Protein AF-A0A1B6LR89-F1 (afdb_monomer_lite)

Organism: NCBI:txid36148

Radius of gyration: 59.41 Å; chains: 1; bounding box: 122×36×169 Å

Foldseek 3Di:
DVVVVVVVVVVVVVVVVVVVVVCVCPDCVNVLDLCQQADPVDRPHGDPVSDPDDDPVVVVVVVVVVVVVVVVVVVVVVVVVVVVVVVVVVVVVVVVVVVVVVVVVVVVVVVVVVVVVVVVVVVVVVVVVVVVCCVPPVVDDDDDPVNVVVPPPDDD

Sequence (156 aa):
EQETSKRMQEMRDMEDQQAEIYNAITSDFLTENPNLRASNLGPNRINGAFYKGMTDAEREEIRQYNLTKIEENKIRQQEEAKREADWLSLSSEIARSISLKDREIMKKQKEMEREVREQNRILDCERKRQQEYLDKVVYTNTPTAAYFQQFNTTTR

InterPro domains:
  IPR008805 RIB43A [PF05914] (1-156)
  IPR008805 RIB43A [PTHR14517] (1-156)

Structure (mmCIF, N/CA/C/O backbone):
data_AF-A0A1B6LR89-F1
#
_entry.id   AF-A0A1B6LR89-F1
#
loop_
_atom_site.group_PDB
_atom_site.id
_atom_site.type_symbol
_atom_site.label_atom_id
_atom_site.label_alt_id
_atom_site.label_comp_id
_atom_site.label_asym_id
_atom_site.label_entity_id
_atom_site.label_seq_id
_atom_site.pdbx_PDB_ins_code
_atom_site.Cartn_x
_atom_site.Cartn_y
_atom_site.Cartn_z
_atom_site.occupancy
_atom_site.B_iso_or_equiv
_atom_site.auth_seq_id
_atom_site.auth_comp_id
_atom_site.auth_asym_id
_atom_site.auth_atom_id
_atom_site.pdbx_PDB_model_num
ATOM 1 N N . GLU A 1 1 ? 47.673 9.294 -81.541 1.00 63.28 1 GLU A N 1
ATOM 2 C CA . GLU A 1 1 ? 47.604 10.392 -80.548 1.00 63.28 1 GLU A CA 1
ATOM 3 C C . GLU A 1 1 ? 46.202 10.579 -79.964 1.00 63.28 1 GLU A C 1
ATOM 5 O O . GLU A 1 1 ? 46.057 10.510 -78.750 1.00 63.28 1 GLU A O 1
ATOM 10 N N . GLN A 1 2 ? 45.153 10.732 -80.784 1.00 71.69 2 GLN A N 1
ATOM 11 C CA . GLN A 1 2 ? 43.780 10.909 -80.274 1.00 71.69 2 GLN A CA 1
ATOM 12 C C . GLN A 1 2 ? 43.198 9.654 -79.587 1.00 71.69 2 GLN A C 1
ATOM 14 O O . GLN A 1 2 ? 42.590 9.768 -78.529 1.00 71.69 2 GLN A O 1
ATOM 19 N N . GLU A 1 3 ? 43.408 8.449 -80.128 1.00 77.38 3 GLU A N 1
ATOM 20 C CA . GLU A 1 3 ? 42.887 7.201 -79.529 1.00 77.38 3 GLU A CA 1
ATOM 21 C C . GLU A 1 3 ? 43.565 6.828 -78.204 1.00 77.38 3 GLU A C 1
ATOM 23 O O . GLU A 1 3 ? 42.912 6.383 -77.264 1.00 77.38 3 GLU A O 1
ATOM 28 N N . THR A 1 4 ? 44.876 7.051 -78.101 1.00 80.62 4 THR A N 1
ATOM 29 C CA . THR A 1 4 ? 45.641 6.855 -76.862 1.00 80.62 4 THR A CA 1
ATOM 30 C C . THR A 1 4 ? 45.194 7.832 -75.779 1.00 80.62 4 THR A C 1
ATOM 32 O O . THR A 1 4 ? 45.078 7.445 -74.622 1.00 80.62 4 THR A O 1
ATOM 35 N N . SER A 1 5 ? 44.872 9.073 -76.159 1.00 81.81 5 SER A N 1
ATOM 36 C CA . SER A 1 5 ? 44.292 10.060 -75.246 1.00 81.81 5 SER A CA 1
ATOM 37 C C . SER A 1 5 ? 42.912 9.635 -74.737 1.00 81.81 5 SER A C 1
ATOM 39 O O . SER A 1 5 ? 42.649 9.778 -73.548 1.00 81.81 5 SER A O 1
ATOM 41 N N . LYS A 1 6 ? 42.050 9.083 -75.606 1.00 85.88 6 LYS A N 1
ATOM 42 C CA . LYS A 1 6 ? 40.718 8.583 -75.219 1.00 85.88 6 LYS A CA 1
ATOM 43 C C . LYS A 1 6 ? 40.795 7.414 -74.236 1.00 85.88 6 LYS A C 1
ATOM 45 O O . LYS A 1 6 ? 40.144 7.464 -73.205 1.00 85.88 6 LYS A O 1
ATOM 50 N N . ARG A 1 7 ? 41.655 6.419 -74.490 1.00 87.31 7 ARG A N 1
ATOM 51 C CA . ARG A 1 7 ? 41.853 5.288 -73.560 1.00 87.31 7 ARG A CA 1
ATOM 52 C C . ARG A 1 7 ? 42.377 5.731 -72.194 1.00 87.31 7 ARG A C 1
ATOM 54 O O . ARG A 1 7 ? 41.946 5.212 -71.174 1.00 87.31 7 ARG A O 1
ATOM 61 N N . MET A 1 8 ? 43.299 6.696 -72.165 1.00 86.81 8 MET A N 1
ATOM 62 C CA . MET A 1 8 ? 43.792 7.261 -70.903 1.00 86.81 8 MET A CA 1
ATOM 63 C C . MET A 1 8 ? 42.703 8.023 -70.143 1.00 86.81 8 MET A C 1
ATOM 65 O O . MET A 1 8 ? 42.719 8.029 -68.917 1.00 86.81 8 MET A O 1
ATOM 69 N N . GLN A 1 9 ? 41.775 8.663 -70.854 1.00 89.06 9 GLN A N 1
ATOM 70 C CA . GLN A 1 9 ? 40.637 9.345 -70.250 1.00 89.06 9 GLN A CA 1
ATOM 71 C C . GLN A 1 9 ? 39.617 8.347 -69.689 1.00 89.06 9 GLN A C 1
ATOM 73 O O . GLN A 1 9 ? 39.249 8.473 -68.534 1.00 89.06 9 GLN A O 1
ATOM 78 N N . GLU A 1 10 ? 39.273 7.296 -70.437 1.00 90.69 10 GLU A N 1
ATOM 79 C CA . GLU A 1 10 ? 38.393 6.218 -69.960 1.00 90.69 10 GLU A CA 1
ATOM 80 C C . GLU A 1 10 ? 38.950 5.534 -68.702 1.00 90.69 10 GLU A C 1
ATOM 82 O O . GLU A 1 10 ? 38.209 5.283 -67.759 1.00 90.69 10 GLU A O 1
ATOM 87 N N . MET A 1 11 ? 40.261 5.272 -68.647 1.00 89.94 11 MET A N 1
ATOM 88 C CA . MET A 1 11 ? 40.890 4.706 -67.447 1.00 89.94 11 MET A CA 1
ATOM 89 C C . MET A 1 11 ? 40.789 5.642 -66.239 1.00 89.94 11 MET A C 1
ATOM 91 O O . MET A 1 11 ? 40.504 5.173 -65.142 1.00 89.94 11 MET A O 1
ATOM 95 N N . ARG A 1 12 ? 40.974 6.952 -66.439 1.00 91.31 12 ARG A N 1
ATOM 96 C CA . ARG A 1 12 ? 40.801 7.949 -65.371 1.00 91.31 12 ARG A CA 1
ATOM 97 C C . ARG A 1 12 ? 39.353 8.035 -64.911 1.00 91.31 12 ARG A C 1
ATOM 99 O O . ARG A 1 12 ? 39.113 8.003 -63.715 1.00 91.31 12 ARG A O 1
ATOM 106 N N . ASP A 1 13 ? 38.404 8.060 -65.842 1.00 93.56 13 ASP A N 1
ATOM 107 C CA . ASP A 1 13 ? 36.977 8.103 -65.519 1.00 93.56 13 ASP A CA 1
ATOM 108 C C . ASP A 1 13 ? 36.561 6.858 -64.712 1.00 93.56 13 ASP A C 1
ATOM 110 O O . ASP A 1 13 ? 35.779 6.954 -63.769 1.00 93.56 13 ASP A O 1
ATOM 114 N N . MET A 1 14 ? 37.119 5.685 -65.036 1.00 92.94 14 MET A N 1
ATOM 115 C CA . MET A 1 14 ? 36.893 4.451 -64.277 1.00 92.94 14 MET A CA 1
ATOM 116 C C . MET A 1 14 ? 37.518 4.496 -62.877 1.00 92.94 14 MET A C 1
ATOM 118 O O . MET A 1 14 ? 36.895 4.040 -61.918 1.00 92.94 14 MET A O 1
ATOM 122 N N . GLU A 1 15 ? 38.733 5.030 -62.744 1.00 94.44 15 GLU A N 1
ATOM 123 C CA . GLU A 1 15 ? 39.392 5.221 -61.446 1.00 94.44 15 GLU A CA 1
ATOM 124 C C . GLU A 1 15 ? 38.618 6.217 -60.568 1.00 94.44 15 GLU A C 1
ATOM 126 O O . GLU A 1 15 ? 38.376 5.937 -59.392 1.00 94.44 15 GLU A O 1
ATOM 131 N N . ASP A 1 16 ? 38.148 7.323 -61.145 1.00 96.00 16 ASP A N 1
ATOM 132 C CA . ASP A 1 16 ? 37.344 8.336 -60.457 1.00 96.00 16 ASP A CA 1
ATOM 133 C C . ASP A 1 16 ? 35.999 7.757 -59.991 1.00 96.00 16 ASP A C 1
ATOM 135 O O . ASP A 1 16 ? 35.607 7.947 -58.838 1.00 96.00 16 ASP A O 1
ATOM 139 N N . GLN A 1 17 ? 35.324 6.967 -60.835 1.00 95.31 17 GLN A N 1
ATOM 140 C CA . GLN A 1 17 ? 34.093 6.258 -60.460 1.00 95.31 17 GLN A CA 1
ATOM 141 C C . GLN A 1 17 ? 34.322 5.269 -59.313 1.00 95.31 17 GLN A C 1
ATOM 143 O O . GLN A 1 17 ? 33.518 5.186 -58.382 1.00 95.31 17 GLN A O 1
ATOM 148 N N . GLN A 1 18 ? 35.418 4.508 -59.357 1.00 95.62 18 GLN A N 1
ATOM 149 C CA . GLN A 1 18 ? 35.758 3.573 -58.286 1.00 95.62 18 GLN A CA 1
ATOM 150 C C . GLN A 1 18 ? 36.053 4.305 -56.974 1.00 95.62 18 GLN A C 1
ATOM 152 O O . GLN A 1 18 ? 35.592 3.869 -55.917 1.00 95.62 18 GLN A O 1
ATOM 157 N N . ALA A 1 19 ? 36.770 5.428 -57.037 1.00 95.62 19 ALA A N 1
ATOM 158 C CA . ALA A 1 19 ? 37.047 6.261 -55.876 1.00 95.62 19 ALA A CA 1
ATOM 159 C C . ALA A 1 19 ? 35.763 6.873 -55.295 1.00 95.62 19 ALA A C 1
ATOM 161 O O . ALA A 1 19 ? 35.591 6.875 -54.076 1.00 95.62 19 ALA A O 1
ATOM 162 N N . GLU A 1 20 ? 34.834 7.338 -56.135 1.00 95.69 20 GLU A N 1
ATOM 163 C CA . GLU A 1 20 ? 33.535 7.862 -55.697 1.00 95.69 20 GLU A CA 1
ATOM 164 C C . GLU A 1 20 ? 32.720 6.794 -54.958 1.00 95.69 20 GLU A C 1
ATOM 166 O O . GLU A 1 20 ? 32.255 7.036 -53.842 1.00 95.69 20 GLU A O 1
ATOM 171 N N . ILE A 1 21 ? 32.606 5.591 -55.533 1.00 95.44 21 ILE A N 1
ATOM 172 C CA . ILE A 1 21 ? 31.893 4.466 -54.911 1.00 95.44 21 ILE A CA 1
ATOM 173 C C . ILE A 1 21 ? 32.538 4.098 -53.575 1.00 95.44 21 ILE A C 1
ATOM 175 O O . ILE A 1 21 ? 31.838 3.924 -52.575 1.00 95.44 21 ILE A O 1
ATOM 179 N N . TYR A 1 22 ? 33.867 3.998 -53.540 1.00 96.12 22 TYR A N 1
ATOM 180 C CA . TYR A 1 22 ? 34.592 3.673 -52.319 1.00 96.12 22 TYR A CA 1
ATOM 181 C C . TYR A 1 22 ? 34.344 4.725 -51.232 1.00 96.12 22 TYR A C 1
ATOM 183 O O . TYR A 1 22 ? 33.933 4.382 -50.123 1.00 96.12 22 TYR A O 1
ATOM 191 N N . ASN A 1 23 ? 34.488 6.007 -51.573 1.00 95.25 23 ASN A N 1
ATOM 192 C CA . ASN A 1 23 ? 34.247 7.116 -50.656 1.00 95.25 23 ASN A CA 1
ATOM 193 C C . ASN A 1 23 ? 32.804 7.118 -50.142 1.00 95.25 23 ASN A C 1
ATOM 195 O O . ASN A 1 23 ? 32.594 7.275 -48.940 1.00 95.25 23 ASN A O 1
ATOM 199 N N . ALA A 1 24 ? 31.819 6.888 -51.014 1.00 95.38 24 ALA A N 1
ATOM 200 C CA . ALA A 1 24 ? 30.415 6.813 -50.630 1.00 95.38 24 ALA A CA 1
ATOM 201 C C . ALA A 1 24 ? 30.166 5.671 -49.635 1.00 95.38 24 ALA A C 1
ATOM 203 O O . ALA A 1 24 ? 29.574 5.903 -48.581 1.00 95.38 24 ALA A O 1
ATOM 204 N N . ILE A 1 25 ? 30.670 4.464 -49.917 1.00 95.62 25 ILE A N 1
ATOM 205 C CA . ILE A 1 25 ? 30.514 3.290 -49.042 1.00 95.62 25 ILE A CA 1
ATOM 206 C C . ILE A 1 25 ? 31.187 3.512 -47.686 1.00 95.62 25 ILE A C 1
ATOM 208 O O . ILE A 1 25 ? 30.613 3.164 -46.658 1.00 95.62 25 ILE A O 1
ATOM 212 N N . THR A 1 26 ? 32.378 4.114 -47.667 1.00 94.88 26 THR A N 1
ATOM 213 C CA . THR A 1 26 ? 33.103 4.410 -46.419 1.00 94.88 26 THR A CA 1
ATOM 214 C C . THR A 1 26 ? 32.624 5.674 -45.709 1.00 94.88 26 THR A C 1
ATOM 216 O O . THR A 1 26 ? 33.107 5.979 -44.621 1.00 94.88 26 THR A O 1
ATOM 219 N N . SER A 1 27 ? 31.689 6.420 -46.302 1.00 93.75 27 SER A N 1
ATOM 220 C CA . SER A 1 27 ? 31.195 7.663 -45.718 1.00 93.75 27 SER A CA 1
ATOM 221 C C . SER A 1 27 ? 30.450 7.405 -44.409 1.00 93.75 27 SER A C 1
ATOM 223 O O . SER A 1 27 ? 29.784 6.381 -44.226 1.00 93.75 27 SER A O 1
ATOM 225 N N . ASP A 1 28 ? 30.498 8.378 -43.501 1.00 91.19 28 ASP A N 1
ATOM 226 C CA . ASP A 1 28 ? 29.797 8.289 -42.216 1.00 91.19 28 ASP A CA 1
ATOM 227 C C . ASP A 1 28 ? 28.269 8.187 -42.370 1.00 91.19 28 ASP A C 1
ATOM 229 O O . ASP A 1 28 ? 27.573 7.709 -41.471 1.00 91.19 28 ASP A O 1
ATOM 233 N N . PHE A 1 29 ? 27.738 8.634 -43.514 1.00 89.38 29 PHE A N 1
ATOM 234 C CA . PHE A 1 29 ? 26.313 8.560 -43.807 1.00 89.38 29 PHE A CA 1
ATOM 235 C C . PHE A 1 29 ? 25.857 7.110 -43.999 1.00 89.38 29 PHE A C 1
ATOM 237 O O . PHE A 1 29 ? 24.878 6.702 -43.375 1.00 89.38 29 PHE A O 1
ATOM 244 N N . LEU A 1 30 ? 26.587 6.324 -44.802 1.00 92.56 30 LEU A N 1
ATOM 245 C CA . LEU A 1 30 ? 26.244 4.923 -45.076 1.00 92.56 30 LEU A CA 1
ATOM 246 C C . LEU A 1 30 ? 26.736 3.952 -43.996 1.00 92.56 30 LEU A C 1
ATOM 248 O O . LEU A 1 30 ? 26.110 2.917 -43.789 1.00 92.56 30 LEU A O 1
ATOM 252 N N . THR A 1 31 ? 27.817 4.281 -43.283 1.00 90.62 31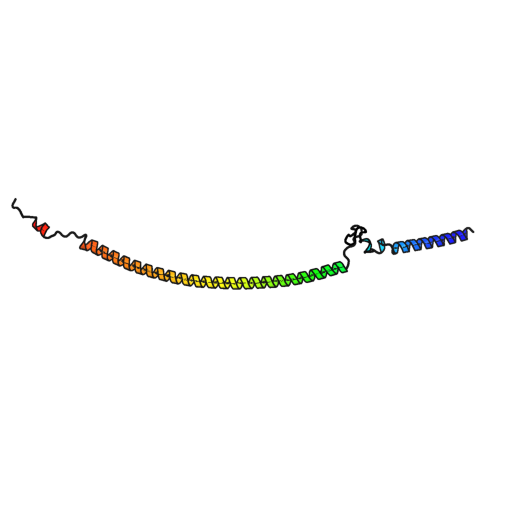 THR A N 1
ATOM 253 C CA . THR A 1 31 ? 28.340 3.448 -42.179 1.00 90.62 31 THR A CA 1
ATOM 254 C C . THR A 1 31 ? 27.669 3.716 -40.833 1.00 90.62 31 THR A C 1
ATOM 256 O O . THR A 1 31 ? 27.916 3.000 -39.866 1.00 90.62 31 THR A O 1
ATOM 259 N N . GLU A 1 32 ? 26.818 4.741 -40.758 1.00 89.38 32 GLU A N 1
ATOM 260 C CA . GLU A 1 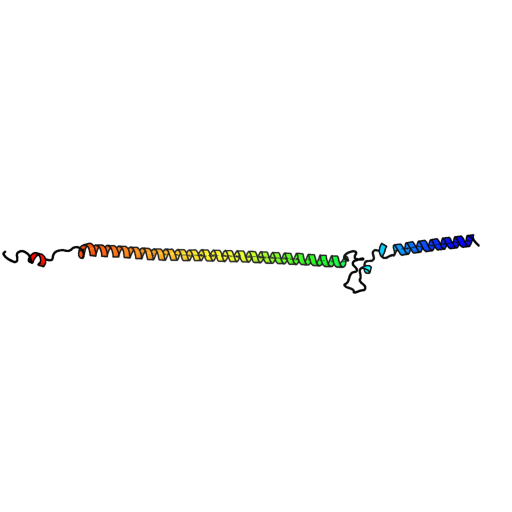32 ? 26.098 5.136 -39.550 1.00 89.38 32 GLU A CA 1
ATOM 261 C C . GLU A 1 32 ? 26.991 5.375 -38.321 1.00 89.38 32 GLU A C 1
ATOM 263 O O . GLU A 1 32 ? 26.631 5.019 -37.199 1.00 89.38 32 GLU A O 1
ATOM 268 N N . ASN A 1 33 ? 28.144 6.010 -38.527 1.00 89.19 33 ASN A N 1
ATOM 269 C CA . ASN A 1 33 ? 29.167 6.185 -37.500 1.00 89.19 33 ASN A CA 1
ATOM 270 C C . ASN A 1 33 ? 28.611 6.841 -36.206 1.00 89.19 33 ASN A C 1
ATOM 272 O O . ASN A 1 33 ? 28.213 8.013 -36.226 1.00 89.19 33 ASN A O 1
ATOM 276 N N . PRO A 1 34 ? 28.622 6.141 -35.050 1.00 86.44 34 PRO A N 1
ATOM 277 C CA . PRO A 1 34 ? 28.050 6.648 -33.799 1.00 86.44 34 PRO A CA 1
ATOM 278 C C . PRO A 1 34 ? 28.847 7.815 -33.199 1.00 86.44 34 PRO A C 1
ATOM 280 O O . PRO A 1 34 ? 28.317 8.564 -32.376 1.00 86.44 34 PRO A O 1
ATOM 283 N N . ASN A 1 35 ? 30.100 8.011 -33.618 1.00 87.00 35 ASN A N 1
ATOM 284 C CA . ASN A 1 35 ? 30.966 9.065 -33.090 1.00 87.00 35 ASN A CA 1
ATOM 285 C C . ASN A 1 35 ? 30.511 10.475 -33.500 1.00 87.00 35 ASN A C 1
ATOM 287 O O . ASN A 1 35 ? 30.777 11.433 -32.775 1.00 87.00 35 ASN A O 1
ATOM 291 N N . LEU A 1 36 ? 29.751 10.610 -34.597 1.00 87.50 36 LEU A N 1
ATOM 292 C CA . LEU A 1 36 ? 29.172 11.890 -35.037 1.00 87.50 36 LEU A CA 1
ATOM 293 C C . LEU A 1 36 ? 28.193 12.502 -34.020 1.00 87.50 36 LEU A C 1
ATOM 295 O O . LEU A 1 36 ? 27.905 13.700 -34.062 1.00 87.50 36 LEU A O 1
ATOM 299 N N . ARG A 1 37 ? 27.682 11.686 -33.090 1.00 89.19 37 ARG A N 1
ATOM 300 C CA . ARG A 1 37 ? 26.819 12.120 -31.985 1.00 89.19 37 ARG A CA 1
ATOM 301 C C . ARG A 1 37 ? 27.557 13.047 -31.008 1.00 89.19 37 ARG A C 1
ATOM 303 O O . ARG A 1 37 ? 26.895 13.835 -30.328 1.00 89.19 37 ARG A O 1
ATOM 310 N N . ALA A 1 38 ? 28.885 12.970 -30.905 1.00 89.44 38 ALA A N 1
ATOM 311 C CA . ALA A 1 38 ? 29.661 13.773 -29.964 1.00 89.44 38 ALA A CA 1
ATOM 312 C C . ALA A 1 38 ? 29.644 15.264 -30.346 1.00 89.44 38 ALA A C 1
ATOM 314 O O . ALA A 1 38 ? 29.892 15.646 -31.488 1.00 89.44 38 ALA A O 1
ATOM 315 N N . SER A 1 39 ? 29.335 16.135 -29.384 1.00 91.06 39 SER A N 1
ATOM 316 C CA . SER A 1 39 ? 29.333 17.582 -29.604 1.00 91.06 39 SER A CA 1
ATOM 317 C C . SER A 1 39 ? 30.726 18.171 -29.393 1.00 91.06 39 SER A C 1
ATOM 319 O O . SER A 1 39 ? 31.307 18.032 -28.321 1.00 91.06 39 SER A O 1
ATOM 321 N N . ASN A 1 40 ? 31.190 18.993 -30.334 1.00 89.19 40 ASN A N 1
ATOM 322 C CA . ASN A 1 40 ? 32.436 19.760 -30.175 1.00 89.19 40 ASN A CA 1
ATOM 323 C C . ASN A 1 40 ? 32.403 20.739 -28.984 1.00 89.19 40 ASN A C 1
ATOM 325 O O . ASN A 1 40 ? 33.444 21.134 -28.475 1.00 89.19 40 ASN A O 1
ATOM 329 N N . LEU A 1 41 ? 31.207 21.130 -28.525 1.00 90.25 41 LEU A N 1
ATOM 330 C CA . LEU A 1 41 ? 31.025 22.007 -27.360 1.00 90.25 41 LEU A CA 1
ATOM 331 C C . LEU A 1 41 ? 31.245 21.298 -26.006 1.00 90.25 41 LEU A C 1
ATOM 333 O O . LEU A 1 41 ? 31.205 21.965 -24.975 1.00 90.25 41 LEU A O 1
ATOM 337 N N . GLY A 1 42 ? 31.431 19.974 -25.974 1.00 89.94 42 GLY A N 1
ATOM 338 C CA . GLY A 1 42 ? 31.773 19.258 -24.744 1.00 89.94 42 GLY A CA 1
ATOM 339 C C . GLY A 1 42 ? 31.388 17.773 -24.747 1.00 89.94 42 GLY A C 1
ATOM 340 O O . GLY A 1 42 ? 30.439 17.389 -25.431 1.00 89.94 42 GLY A O 1
ATOM 341 N N . PRO A 1 43 ? 32.068 16.945 -23.931 1.00 86.00 43 PRO A N 1
ATOM 342 C CA . PRO A 1 43 ? 31.952 15.482 -23.963 1.00 86.00 43 PRO A CA 1
ATOM 343 C C . PRO A 1 43 ? 30.580 14.950 -23.521 1.00 86.00 43 PRO A C 1
ATOM 345 O O . PRO A 1 43 ? 30.109 13.954 -24.055 1.00 86.00 43 PRO A O 1
ATOM 348 N N . ASN A 1 44 ? 29.898 15.636 -22.598 1.00 87.38 44 ASN A N 1
ATOM 349 C CA . ASN A 1 44 ? 28.572 15.226 -22.109 1.00 87.38 44 ASN A CA 1
ATOM 350 C C . ASN A 1 44 ? 27.422 15.760 -22.974 1.00 87.38 44 ASN A C 1
ATOM 352 O O . ASN A 1 44 ? 26.251 15.545 -22.661 1.00 87.38 44 ASN A O 1
ATOM 356 N N . ARG A 1 45 ? 27.735 16.508 -24.038 1.00 89.56 45 ARG A N 1
ATOM 357 C CA . ARG A 1 45 ? 26.736 17.086 -24.929 1.00 89.56 45 ARG A CA 1
ATOM 358 C C . ARG A 1 45 ? 26.642 16.250 -26.193 1.00 89.56 45 ARG A C 1
ATOM 360 O O . ARG A 1 45 ? 27.637 15.894 -26.816 1.00 89.56 45 ARG A O 1
ATOM 367 N N . ILE A 1 46 ? 25.409 15.995 -26.595 1.00 89.62 46 ILE A N 1
ATOM 368 C CA . ILE A 1 46 ? 25.088 15.204 -27.773 1.00 89.62 46 ILE A CA 1
ATOM 369 C C . ILE A 1 46 ? 24.560 16.132 -28.857 1.00 89.62 46 ILE A C 1
ATOM 371 O O . ILE A 1 46 ? 23.741 17.014 -28.588 1.00 89.62 46 ILE A O 1
ATOM 375 N N . ASN A 1 47 ? 25.019 15.933 -30.088 1.00 90.88 47 ASN A N 1
ATOM 376 C CA . ASN A 1 47 ? 24.403 16.551 -31.244 1.00 90.88 47 ASN A CA 1
ATOM 377 C C . ASN A 1 47 ? 23.090 15.827 -31.570 1.00 90.88 47 ASN A C 1
ATOM 379 O O . ASN A 1 47 ? 23.097 14.692 -32.044 1.00 90.88 47 ASN A O 1
ATOM 383 N N . GLY A 1 48 ? 21.960 16.493 -31.320 1.00 89.50 48 GLY A N 1
ATOM 384 C CA . GLY A 1 48 ? 20.632 15.926 -31.557 1.00 89.50 48 GLY A CA 1
ATOM 385 C C . GLY A 1 48 ? 20.369 15.556 -33.019 1.00 89.50 48 GLY A C 1
ATOM 386 O O . GLY A 1 48 ? 19.652 14.595 -33.268 1.00 89.50 48 GLY A O 1
ATOM 387 N N . ALA A 1 49 ? 20.991 16.251 -33.979 1.00 89.75 49 ALA A N 1
ATOM 388 C CA . ALA A 1 49 ? 20.816 15.958 -35.404 1.00 89.75 49 ALA A CA 1
ATOM 389 C C . ALA A 1 49 ? 21.416 14.601 -35.820 1.00 89.75 49 ALA A C 1
ATOM 391 O O . ALA A 1 49 ? 20.928 13.980 -36.758 1.00 89.75 49 ALA A O 1
ATOM 392 N N . PHE A 1 50 ? 22.443 14.129 -35.105 1.00 89.25 50 PHE A N 1
ATOM 393 C CA . PHE A 1 50 ? 23.124 12.854 -35.369 1.00 89.25 50 PHE A CA 1
ATOM 394 C C . PHE A 1 50 ? 22.857 11.809 -34.279 1.00 89.25 50 PHE A C 1
ATOM 396 O O . PHE A 1 50 ? 23.586 10.826 -34.150 1.00 89.25 50 PHE A O 1
ATOM 403 N N . TYR A 1 51 ? 21.822 12.009 -33.461 1.00 91.06 51 TYR A N 1
ATOM 404 C CA . TYR A 1 51 ? 21.469 11.054 -32.422 1.00 91.06 51 TYR A CA 1
ATOM 405 C C . TYR A 1 51 ? 20.743 9.841 -33.016 1.00 91.06 51 TYR A C 1
ATOM 407 O O . TYR A 1 51 ? 19.593 9.940 -33.435 1.00 91.06 51 TYR A O 1
ATOM 415 N N . LYS A 1 52 ? 21.406 8.679 -32.998 1.00 89.75 52 LYS A N 1
ATO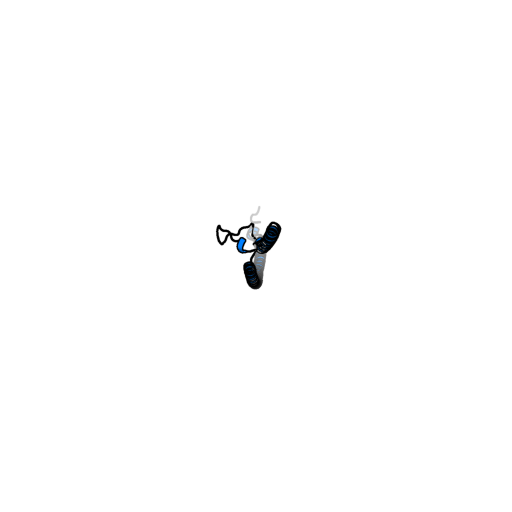M 416 C CA . LYS A 1 52 ? 20.865 7.393 -33.479 1.00 89.75 52 LYS A CA 1
ATOM 417 C C . LYS A 1 52 ? 20.469 6.429 -32.351 1.00 89.75 52 LYS A C 1
ATOM 419 O O . LYS A 1 52 ? 20.423 5.219 -32.541 1.00 89.75 52 LYS A O 1
ATOM 424 N N . GLY A 1 53 ? 20.181 6.961 -31.163 1.00 90.19 53 GLY A N 1
ATOM 425 C CA . GLY A 1 53 ? 19.823 6.166 -29.989 1.00 90.19 53 GLY A CA 1
ATOM 426 C C . GLY A 1 53 ? 20.984 5.907 -29.026 1.00 90.19 53 GLY A C 1
ATOM 427 O O . GLY A 1 53 ? 22.089 6.439 -29.172 1.00 90.19 53 GLY A O 1
ATOM 428 N N . MET A 1 54 ? 20.687 5.107 -28.000 1.00 90.06 54 MET A N 1
ATOM 429 C CA . MET A 1 54 ? 21.636 4.727 -26.955 1.00 90.06 54 MET A CA 1
ATOM 430 C C . MET A 1 54 ? 22.558 3.598 -27.411 1.00 90.06 54 MET A C 1
ATOM 432 O O . MET A 1 54 ? 22.139 2.650 -28.088 1.00 90.06 54 MET A O 1
ATOM 436 N N . THR A 1 55 ? 23.801 3.673 -26.953 1.00 91.06 55 THR A N 1
ATOM 437 C CA . THR A 1 55 ? 24.783 2.597 -27.094 1.00 91.06 55 THR A CA 1
ATOM 438 C C . THR A 1 55 ? 24.314 1.339 -26.362 1.00 91.06 55 THR A C 1
ATOM 440 O O . THR A 1 55 ? 23.502 1.401 -25.434 1.00 91.06 55 THR A O 1
ATOM 443 N N . ASP A 1 56 ? 24.811 0.173 -26.776 1.00 92.81 56 ASP A N 1
ATOM 444 C CA . ASP A 1 56 ? 24.479 -1.084 -26.097 1.00 92.81 56 ASP A CA 1
ATOM 445 C C . ASP A 1 56 ? 24.949 -1.086 -24.637 1.00 92.81 56 ASP A C 1
ATOM 447 O O . ASP A 1 56 ? 24.254 -1.619 -23.777 1.00 92.81 56 ASP A O 1
ATOM 451 N N . ALA A 1 57 ? 26.069 -0.417 -24.343 1.00 93.31 57 ALA A N 1
ATOM 452 C CA . ALA A 1 57 ? 26.567 -0.232 -22.983 1.00 93.31 57 ALA A CA 1
ATOM 453 C C . ALA A 1 57 ? 25.603 0.600 -22.115 1.00 93.31 57 ALA A C 1
ATOM 455 O O . ALA A 1 57 ? 25.236 0.153 -21.031 1.00 93.31 57 ALA A O 1
ATOM 456 N N . GLU A 1 58 ? 25.131 1.755 -22.607 1.00 91.94 58 GLU A N 1
ATOM 457 C CA . GLU A 1 58 ? 24.122 2.580 -21.910 1.00 91.94 58 GLU A CA 1
ATOM 458 C C . GLU A 1 58 ? 22.829 1.774 -21.663 1.00 91.94 58 GLU A C 1
ATOM 460 O O . GLU A 1 58 ? 22.235 1.833 -20.586 1.00 91.94 58 GLU A O 1
ATOM 465 N N . ARG A 1 59 ? 22.391 0.975 -22.647 1.00 96.50 59 ARG A N 1
ATOM 466 C CA . ARG A 1 59 ? 21.202 0.117 -22.506 1.00 96.50 59 ARG A CA 1
ATOM 467 C C . ARG A 1 59 ? 21.396 -0.998 -21.482 1.00 96.50 59 ARG A C 1
ATOM 469 O O . ARG A 1 59 ? 20.454 -1.310 -20.751 1.00 96.50 59 ARG A O 1
ATOM 476 N N . GLU A 1 60 ? 22.579 -1.599 -21.428 1.00 97.56 60 GLU A N 1
ATOM 477 C CA . GLU A 1 60 ? 22.903 -2.626 -20.438 1.00 97.56 60 GLU A CA 1
ATOM 478 C C . GLU A 1 60 ? 22.955 -2.037 -19.027 1.00 97.56 60 GLU A C 1
ATOM 480 O O . GLU A 1 60 ? 22.374 -2.610 -18.111 1.00 97.56 60 GLU A O 1
ATOM 485 N N . GLU A 1 61 ? 23.543 -0.854 -18.852 1.00 97.50 61 GLU A N 1
ATOM 486 C CA . GLU A 1 61 ? 23.557 -0.157 -17.563 1.00 97.50 61 GLU A CA 1
ATOM 487 C C . GLU A 1 61 ? 22.132 0.115 -17.054 1.00 97.50 61 GLU A C 1
ATOM 489 O O . GLU A 1 61 ? 21.801 -0.211 -15.912 1.00 97.50 61 GLU A O 1
ATOM 494 N N . ILE A 1 62 ? 21.246 0.613 -17.926 1.00 97.69 62 ILE A N 1
ATOM 495 C CA . ILE A 1 62 ? 19.826 0.814 -17.599 1.00 97.69 62 ILE A CA 1
ATOM 496 C C . ILE A 1 62 ? 19.154 -0.513 -17.228 1.00 97.69 62 ILE A C 1
ATOM 498 O O . ILE A 1 62 ? 18.351 -0.568 -16.294 1.00 97.69 62 ILE A O 1
ATOM 502 N N . ARG A 1 63 ? 19.466 -1.603 -17.937 1.00 97.88 63 ARG A N 1
ATOM 503 C CA . ARG A 1 63 ? 18.918 -2.932 -17.638 1.00 97.88 63 ARG A CA 1
ATOM 504 C C . ARG A 1 63 ? 19.346 -3.407 -16.252 1.00 97.88 63 ARG A C 1
ATOM 506 O O . ARG A 1 63 ? 18.486 -3.833 -15.484 1.00 97.88 63 ARG A O 1
ATOM 513 N N . GLN A 1 64 ? 20.628 -3.290 -15.918 1.00 98.12 64 GLN A N 1
ATOM 514 C CA . GLN A 1 64 ? 21.154 -3.658 -14.603 1.00 98.12 64 GLN A CA 1
ATOM 515 C C . GLN A 1 64 ? 20.530 -2.804 -13.495 1.00 98.12 64 GLN A C 1
ATOM 517 O O . GLN A 1 64 ? 20.060 -3.341 -12.493 1.00 98.12 64 GLN A O 1
ATOM 522 N N . TYR A 1 65 ? 20.415 -1.493 -13.711 1.00 98.00 65 TYR A N 1
ATOM 523 C CA . TYR A 1 65 ? 19.727 -0.590 -12.789 1.00 98.00 65 TYR A CA 1
ATOM 524 C C . TYR A 1 65 ? 18.258 -0.981 -12.562 1.00 98.00 65 TYR A C 1
ATOM 526 O O . TYR A 1 65 ? 17.755 -0.962 -11.441 1.00 98.00 65 TYR A O 1
ATOM 534 N N . ASN A 1 66 ? 17.543 -1.373 -13.615 1.00 97.81 66 ASN A N 1
ATOM 535 C CA . ASN A 1 66 ? 16.156 -1.809 -13.474 1.00 97.81 66 ASN A CA 1
ATOM 536 C C . ASN A 1 66 ? 16.045 -3.122 -12.687 1.00 97.81 66 ASN A C 1
ATOM 538 O O . ASN A 1 66 ? 15.125 -3.272 -11.883 1.00 97.81 66 ASN A O 1
ATOM 542 N N . LEU A 1 67 ? 16.977 -4.059 -12.880 1.00 98.25 67 LEU A N 1
ATOM 543 C CA . LEU A 1 67 ? 17.010 -5.311 -12.121 1.00 98.25 67 LEU A CA 1
ATOM 544 C C . LEU A 1 67 ? 17.240 -5.060 -10.628 1.00 98.25 67 LEU A C 1
ATOM 546 O O . LEU A 1 67 ? 16.489 -5.595 -9.809 1.00 98.25 67 LEU A O 1
ATOM 550 N N . THR A 1 68 ? 18.193 -4.193 -10.274 1.00 98.00 68 THR A N 1
ATOM 551 C CA . THR A 1 68 ? 18.430 -3.827 -8.869 1.00 98.00 68 THR A CA 1
ATOM 552 C C . THR A 1 68 ? 17.207 -3.143 -8.264 1.00 98.00 68 THR A C 1
ATOM 554 O O . THR A 1 68 ? 16.797 -3.483 -7.156 1.00 98.00 68 THR A O 1
ATOM 557 N N . LYS A 1 69 ? 16.527 -2.262 -9.011 1.00 98.00 69 LYS A N 1
ATOM 558 C CA . LYS A 1 69 ? 15.280 -1.628 -8.551 1.00 98.00 69 LYS A CA 1
ATOM 559 C C . LYS A 1 69 ? 14.144 -2.617 -8.317 1.00 98.00 69 LYS A C 1
ATOM 561 O O . LYS A 1 69 ? 13.373 -2.448 -7.372 1.00 98.00 69 LYS A O 1
ATOM 566 N N . ILE A 1 70 ? 14.022 -3.645 -9.153 1.00 98.31 70 ILE A N 1
ATOM 567 C CA . ILE A 1 70 ? 13.031 -4.709 -8.955 1.00 98.31 70 ILE A CA 1
ATOM 568 C C . ILE A 1 70 ? 13.323 -5.469 -7.658 1.00 98.31 70 ILE A C 1
ATOM 570 O O . ILE A 1 70 ? 12.399 -5.746 -6.895 1.00 98.31 70 ILE A O 1
ATOM 574 N N . GLU A 1 71 ? 14.587 -5.793 -7.397 1.00 97.94 71 GLU A N 1
ATOM 575 C CA . GLU A 1 71 ? 14.995 -6.490 -6.177 1.00 97.94 71 GLU A CA 1
ATOM 576 C C . GLU A 1 71 ? 14.766 -5.640 -4.919 1.00 97.94 71 GLU A C 1
ATOM 578 O O . GLU A 1 71 ? 14.116 -6.103 -3.981 1.00 97.94 71 GLU A O 1
ATOM 583 N N . GLU A 1 72 ? 15.173 -4.369 -4.932 1.00 98.00 72 GLU A N 1
ATOM 584 C CA . GLU A 1 72 ? 14.911 -3.419 -3.842 1.00 98.00 72 GLU A CA 1
ATOM 585 C C . GLU A 1 72 ? 13.412 -3.294 -3.534 1.00 98.00 72 GLU A C 1
ATOM 587 O O . GLU A 1 72 ? 13.002 -3.295 -2.371 1.00 98.00 72 GLU A O 1
ATOM 592 N N . ASN A 1 73 ? 12.571 -3.208 -4.569 1.00 98.31 73 ASN A N 1
ATOM 593 C CA . ASN A 1 73 ? 11.125 -3.117 -4.388 1.00 98.31 73 ASN A CA 1
ATOM 594 C C . ASN A 1 73 ? 10.536 -4.403 -3.796 1.00 98.31 73 ASN A C 1
ATOM 596 O O . ASN A 1 73 ? 9.641 -4.319 -2.957 1.00 98.31 73 ASN A O 1
ATOM 600 N N . LYS A 1 74 ? 11.043 -5.581 -4.180 1.00 98.19 74 LYS A N 1
ATOM 601 C CA . LYS A 1 74 ? 10.625 -6.853 -3.568 1.00 98.19 74 LYS A CA 1
ATOM 602 C C . LYS A 1 74 ? 10.963 -6.892 -2.081 1.00 98.19 74 LYS A C 1
ATOM 604 O O . LYS A 1 74 ? 10.115 -7.287 -1.286 1.00 98.19 74 LYS A O 1
ATOM 609 N N . ILE A 1 75 ? 12.166 -6.460 -1.703 1.00 98.19 75 ILE A N 1
ATOM 610 C CA . ILE A 1 75 ? 12.582 -6.396 -0.295 1.00 98.19 75 ILE A CA 1
ATOM 611 C C . ILE A 1 75 ? 11.663 -5.442 0.477 1.00 98.19 75 ILE A C 1
ATOM 613 O O . ILE A 1 75 ? 11.112 -5.825 1.507 1.00 98.19 75 ILE A O 1
ATOM 617 N N . ARG A 1 76 ? 11.401 -4.246 -0.063 1.00 98.31 76 ARG A N 1
ATOM 618 C CA . ARG A 1 76 ? 10.501 -3.266 0.563 1.00 98.31 76 ARG A CA 1
ATOM 619 C C . ARG A 1 76 ? 9.090 -3.816 0.772 1.00 98.31 76 ARG A C 1
ATOM 621 O O . ARG A 1 76 ? 8.542 -3.673 1.858 1.00 98.31 76 ARG A O 1
ATOM 628 N N . GLN A 1 77 ? 8.524 -4.486 -0.231 1.00 98.31 77 GLN A N 1
ATOM 629 C CA . GLN A 1 77 ? 7.202 -5.112 -0.117 1.00 98.31 77 GLN A CA 1
ATOM 630 C C . GLN A 1 77 ? 7.168 -6.189 0.975 1.00 98.31 77 GLN A C 1
ATOM 632 O O . GLN A 1 77 ? 6.197 -6.285 1.721 1.00 98.31 77 GLN A O 1
ATOM 637 N N . GLN A 1 78 ? 8.231 -6.989 1.103 1.00 98.06 78 GLN A N 1
ATOM 638 C CA . GLN A 1 78 ? 8.331 -7.987 2.170 1.00 98.06 78 GLN A CA 1
ATOM 639 C C . GLN A 1 78 ? 8.423 -7.341 3.558 1.00 98.06 78 GLN A C 1
ATOM 641 O O . GLN A 1 78 ? 7.819 -7.842 4.506 1.00 98.06 78 GLN A O 1
ATOM 646 N N . GLU A 1 79 ? 9.164 -6.243 3.697 1.00 98.12 79 GLU A N 1
ATOM 647 C CA . GLU A 1 79 ? 9.250 -5.488 4.952 1.00 98.12 79 GLU A CA 1
ATOM 648 C C . GLU A 1 79 ? 7.918 -4.834 5.328 1.00 98.12 79 GLU A C 1
ATOM 650 O O . GLU A 1 79 ? 7.518 -4.878 6.491 1.00 98.12 79 GLU A O 1
ATOM 655 N N . GLU A 1 80 ? 7.209 -4.261 4.355 1.00 98.19 80 GLU A N 1
ATOM 656 C CA . GLU A 1 80 ? 5.875 -3.691 4.554 1.00 98.19 80 GLU A CA 1
ATOM 657 C C . GLU A 1 80 ? 4.873 -4.759 4.998 1.00 98.19 80 GLU A C 1
ATOM 659 O O . GLU A 1 80 ? 4.187 -4.558 5.998 1.00 98.19 80 GLU A O 1
ATOM 664 N N . ALA A 1 81 ? 4.861 -5.923 4.343 1.00 98.19 81 ALA A N 1
ATOM 665 C CA . ALA A 1 81 ? 3.992 -7.036 4.718 1.00 98.19 81 ALA A CA 1
ATOM 666 C C . ALA A 1 81 ? 4.279 -7.555 6.138 1.00 98.19 81 ALA A C 1
ATOM 668 O O . ALA A 1 81 ? 3.352 -7.845 6.895 1.00 98.19 81 ALA A O 1
ATOM 669 N N . LYS A 1 82 ? 5.558 -7.642 6.535 1.00 98.06 82 LYS A N 1
ATOM 670 C CA . LYS A 1 82 ? 5.939 -7.994 7.915 1.00 98.06 82 LYS A CA 1
ATOM 671 C C . LYS A 1 82 ? 5.432 -6.957 8.913 1.00 98.06 82 LYS A C 1
ATOM 673 O O . LYS A 1 82 ? 4.806 -7.321 9.902 1.00 98.06 82 LYS A O 1
ATOM 678 N N . ARG A 1 83 ? 5.64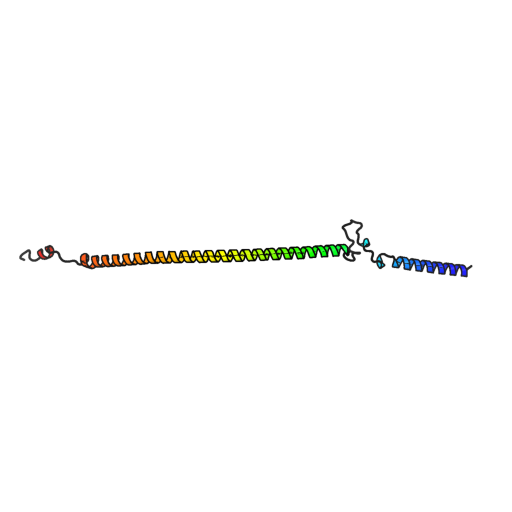1 -5.669 8.626 1.00 98.31 83 ARG A N 1
ATOM 679 C CA . ARG A 1 83 ? 5.182 -4.571 9.486 1.00 98.31 83 ARG A CA 1
ATOM 680 C C . ARG A 1 83 ? 3.663 -4.570 9.644 1.00 98.31 83 ARG A C 1
ATOM 682 O O . ARG A 1 83 ? 3.165 -4.332 10.740 1.00 98.31 83 ARG A O 1
ATOM 689 N N . GLU A 1 84 ? 2.930 -4.829 8.565 1.00 98.25 84 GLU A N 1
ATOM 690 C CA . GLU A 1 84 ? 1.473 -4.937 8.601 1.00 98.25 84 GLU A CA 1
ATOM 691 C C . GLU A 1 84 ? 1.022 -6.124 9.462 1.00 98.25 84 GLU A C 1
ATOM 693 O O . GLU A 1 84 ? 0.140 -5.967 10.305 1.00 98.25 84 GLU A O 1
ATOM 698 N N . ALA A 1 85 ? 1.669 -7.285 9.327 1.00 98.38 85 ALA A N 1
ATOM 699 C CA . ALA A 1 85 ? 1.388 -8.447 10.167 1.00 98.38 85 ALA A CA 1
ATOM 700 C C . ALA A 1 85 ? 1.644 -8.166 11.660 1.00 98.38 85 ALA A C 1
ATOM 702 O O . ALA A 1 85 ? 0.797 -8.481 12.500 1.00 98.38 85 ALA A O 1
ATOM 703 N N . ASP A 1 86 ? 2.764 -7.516 11.988 1.00 98.19 86 ASP A N 1
ATOM 704 C CA . ASP A 1 86 ? 3.096 -7.117 13.360 1.00 98.19 86 ASP A CA 1
ATOM 705 C C . ASP A 1 86 ? 2.056 -6.134 13.919 1.00 98.19 86 ASP A C 1
ATOM 707 O O . ASP A 1 86 ? 1.594 -6.272 15.056 1.00 98.19 86 ASP A O 1
ATOM 711 N N . TRP A 1 87 ? 1.624 -5.171 13.098 1.00 98.25 87 TRP A N 1
ATOM 712 C CA . TRP A 1 87 ? 0.591 -4.206 13.467 1.00 98.25 87 TRP A CA 1
ATOM 713 C C . TRP A 1 87 ? -0.760 -4.873 13.738 1.00 98.25 87 TRP A C 1
ATOM 715 O O . TRP A 1 87 ? -1.422 -4.557 14.729 1.00 98.25 87 TRP A O 1
ATOM 725 N N . LEU A 1 88 ? -1.161 -5.830 12.899 1.00 98.31 88 LEU A N 1
ATOM 726 C CA . LEU A 1 88 ? -2.384 -6.609 13.096 1.00 98.31 88 LEU A CA 1
ATOM 727 C C . LEU A 1 88 ? -2.319 -7.446 14.380 1.00 98.31 88 LEU A C 1
ATOM 729 O O . LEU A 1 88 ? -3.301 -7.494 15.127 1.00 98.31 88 LEU A O 1
ATOM 733 N N . SER A 1 89 ? -1.168 -8.060 14.673 1.00 98.12 89 SER A N 1
ATOM 734 C CA . SER A 1 89 ? -0.962 -8.806 15.920 1.00 98.12 89 SER A CA 1
ATOM 735 C C . SER A 1 89 ? -1.116 -7.898 17.141 1.00 98.12 89 SER A C 1
ATOM 737 O O . SER A 1 89 ? -1.909 -8.195 18.040 1.00 98.12 89 SER A O 1
ATOM 739 N N . LEU A 1 90 ? -0.437 -6.746 17.136 1.00 98.12 90 LEU A N 1
ATOM 740 C CA . LEU A 1 90 ? -0.518 -5.757 18.211 1.00 98.12 90 LEU A CA 1
ATOM 741 C C . LEU A 1 90 ? -1.949 -5.230 18.389 1.00 98.12 90 LEU A C 1
ATOM 743 O O . LEU A 1 90 ? -2.452 -5.146 19.509 1.00 98.12 90 LEU A O 1
ATOM 747 N N . SER A 1 91 ? -2.635 -4.915 17.291 1.00 98.38 91 SER A N 1
ATOM 748 C CA . SER A 1 91 ? -4.025 -4.453 17.317 1.00 98.38 91 SER A CA 1
ATOM 749 C C . SER A 1 91 ? -4.956 -5.496 17.945 1.00 98.38 91 SER A C 1
ATOM 751 O O . SER A 1 91 ? -5.768 -5.167 18.813 1.00 98.38 91 SER A O 1
ATOM 753 N N . SER A 1 92 ? -4.789 -6.771 17.581 1.00 98.25 92 SER A N 1
ATOM 754 C CA . SER A 1 92 ? -5.548 -7.887 18.156 1.00 98.25 92 SER A CA 1
ATOM 755 C C . SER A 1 92 ? -5.273 -8.068 19.654 1.00 98.25 92 SER A C 1
ATOM 757 O O . SER A 1 92 ? -6.191 -8.302 20.444 1.00 98.25 92 SER A O 1
ATOM 759 N N . GLU A 1 93 ? -4.021 -7.932 20.092 1.00 98.38 93 GLU A N 1
ATOM 760 C CA . GLU A 1 93 ? -3.656 -7.956 21.513 1.00 98.38 93 GLU A CA 1
ATOM 761 C C . GLU A 1 93 ? -4.294 -6.814 22.301 1.00 98.38 93 GLU A C 1
ATOM 763 O O . GLU A 1 93 ? -4.898 -7.054 23.351 1.00 98.38 93 GLU A O 1
ATOM 768 N N . ILE A 1 94 ? -4.233 -5.592 21.771 1.00 98.44 94 ILE A N 1
ATOM 769 C CA . ILE A 1 94 ? -4.858 -4.420 22.384 1.00 98.44 94 ILE A CA 1
ATOM 770 C C . ILE A 1 94 ? -6.374 -4.621 22.486 1.00 98.44 94 ILE A C 1
ATOM 772 O O . ILE A 1 94 ? -6.938 -4.444 23.565 1.00 98.44 94 ILE A O 1
ATOM 776 N N . ALA A 1 95 ? -7.033 -5.067 21.414 1.00 98.38 95 ALA A N 1
ATOM 777 C CA . ALA A 1 95 ? -8.473 -5.327 21.413 1.00 98.38 95 ALA A CA 1
ATOM 778 C C . ALA A 1 95 ? -8.875 -6.387 22.455 1.00 98.38 95 ALA A C 1
ATOM 780 O O . ALA A 1 95 ? -9.877 -6.228 23.164 1.00 98.38 95 ALA A O 1
ATOM 781 N N . ARG A 1 96 ? -8.071 -7.450 22.605 1.00 98.25 96 ARG A N 1
ATOM 782 C CA . ARG A 1 96 ? -8.266 -8.464 23.655 1.00 98.25 96 ARG A CA 1
ATOM 783 C C . ARG A 1 96 ? -8.108 -7.868 25.052 1.00 98.25 96 ARG A C 1
ATOM 785 O O . ARG A 1 96 ? -8.948 -8.131 25.911 1.00 98.25 96 ARG A O 1
ATOM 792 N N . SER A 1 97 ? -7.075 -7.058 25.271 1.00 98.31 97 SER A N 1
ATOM 793 C CA . SER A 1 97 ? -6.825 -6.387 26.552 1.00 98.31 97 SER A CA 1
ATOM 794 C C . SER A 1 97 ? -7.976 -5.453 26.939 1.00 98.31 97 SER A C 1
ATOM 796 O O . SER A 1 97 ? -8.511 -5.567 28.044 1.00 98.31 97 SER A O 1
ATOM 798 N N . ILE A 1 98 ? -8.440 -4.615 26.005 1.00 98.38 98 ILE A N 1
ATOM 799 C CA . ILE A 1 98 ? -9.601 -3.731 26.191 1.00 98.38 98 ILE A CA 1
ATOM 800 C C . ILE A 1 98 ? -10.836 -4.555 26.562 1.00 98.38 98 ILE A C 1
ATOM 802 O O . ILE A 1 98 ? -11.455 -4.306 27.591 1.00 98.38 98 ILE A O 1
ATOM 806 N N . SER A 1 99 ? -11.125 -5.619 25.808 1.00 98.31 99 SER A N 1
ATOM 807 C CA . SER A 1 99 ? -12.278 -6.490 26.074 1.00 98.31 99 SER A CA 1
ATOM 808 C C . SER A 1 99 ? -12.240 -7.131 27.468 1.00 98.31 99 SER A C 1
ATOM 810 O O . SER A 1 99 ? -13.281 -7.348 28.092 1.00 98.31 99 SER A O 1
ATOM 812 N N . LEU A 1 100 ? -11.052 -7.480 27.973 1.00 98.31 100 LEU A N 1
ATOM 813 C CA . LEU A 1 100 ? -10.889 -7.997 29.334 1.00 98.31 100 LEU A CA 1
ATOM 814 C C . LEU A 1 100 ? -11.124 -6.902 30.380 1.00 98.31 100 LEU A C 1
ATOM 816 O O . LEU A 1 100 ? -11.828 -7.150 31.362 1.00 98.31 100 LEU A O 1
ATOM 820 N N . LYS A 1 101 ? -10.599 -5.694 30.156 1.00 98.38 101 LYS A N 1
ATOM 821 C CA . LYS A 1 101 ? -10.813 -4.549 31.049 1.00 98.38 101 LYS A CA 1
ATOM 822 C C . LYS A 1 101 ? -12.266 -4.102 31.100 1.00 98.38 101 LYS A C 1
ATOM 824 O O . LYS A 1 101 ? -12.785 -3.912 32.198 1.00 98.38 101 LYS A O 1
ATOM 829 N N . ASP A 1 102 ? -12.960 -4.066 29.972 1.00 98.31 102 ASP A N 1
ATOM 830 C CA . ASP A 1 102 ? -14.389 -3.751 29.933 1.00 98.31 102 ASP A CA 1
ATOM 831 C C . ASP A 1 102 ? -15.208 -4.762 30.741 1.00 98.31 102 ASP A C 1
ATOM 833 O O . ASP A 1 102 ? -16.104 -4.390 31.500 1.00 98.31 102 ASP A O 1
ATOM 837 N N . ARG A 1 103 ? -14.859 -6.054 30.667 1.00 98.12 103 ARG A N 1
ATOM 838 C CA . ARG A 1 103 ? -15.494 -7.094 31.494 1.00 98.12 103 ARG A CA 1
ATOM 839 C C . ARG A 1 103 ? -15.233 -6.898 32.985 1.00 98.12 103 ARG A C 1
ATOM 841 O O . ARG A 1 103 ? -16.139 -7.128 33.786 1.00 98.12 103 ARG A O 1
ATOM 848 N N . GLU A 1 104 ? -14.021 -6.512 33.376 1.00 98.00 104 GLU A N 1
ATOM 849 C CA . GLU A 1 104 ? -13.702 -6.187 34.773 1.00 98.00 104 GLU A CA 1
ATOM 850 C C . GLU A 1 104 ? -14.519 -4.983 35.262 1.00 98.00 104 GLU A C 1
ATOM 852 O O . GLU A 1 104 ? -15.101 -5.038 36.348 1.00 98.00 104 GLU A O 1
ATOM 857 N N . ILE A 1 105 ? -14.619 -3.927 34.450 1.00 98.31 105 ILE A N 1
ATOM 858 C CA . ILE A 1 105 ? -15.398 -2.721 34.757 1.00 98.31 105 ILE A CA 1
ATOM 859 C C . ILE A 1 105 ? -16.882 -3.067 34.911 1.00 98.31 105 ILE A C 1
ATOM 861 O O . ILE A 1 105 ? -17.482 -2.721 35.927 1.00 98.31 105 ILE A O 1
ATOM 865 N N . MET A 1 106 ? -17.452 -3.824 33.971 1.00 98.00 106 MET A N 1
ATOM 866 C CA . MET A 1 106 ? -18.847 -4.282 34.017 1.00 98.00 106 MET A CA 1
ATOM 867 C C . MET A 1 106 ? -19.153 -5.086 35.288 1.00 98.00 106 MET A C 1
ATOM 869 O O . MET A 1 106 ? -20.207 -4.918 35.904 1.00 98.00 106 MET A O 1
ATOM 873 N N . LYS A 1 107 ? -18.228 -5.954 35.723 1.00 97.88 107 LYS A N 1
ATOM 874 C CA . LYS A 1 107 ? -18.385 -6.709 36.977 1.00 97.88 107 LYS A CA 1
ATOM 875 C C . LYS A 1 107 ? -18.431 -5.785 38.192 1.00 97.88 107 LYS A C 1
ATOM 877 O O . LYS A 1 107 ? -19.330 -5.950 39.015 1.00 97.88 107 LYS A O 1
ATOM 882 N N . LYS A 1 108 ? -17.513 -4.815 38.274 1.00 98.06 108 LYS A N 1
ATOM 883 C CA . LYS A 1 108 ? -17.471 -3.826 39.363 1.00 98.06 108 LYS A CA 1
ATOM 884 C C . LYS A 1 108 ? -18.715 -2.942 39.375 1.00 98.06 108 LYS A C 1
ATOM 886 O O . LYS A 1 108 ? -19.298 -2.735 40.430 1.00 98.06 108 LYS A O 1
ATOM 891 N N . GLN A 1 109 ? -19.168 -2.477 38.212 1.00 98.12 109 GLN A N 1
ATOM 892 C CA . GLN A 1 109 ? -20.411 -1.708 38.091 1.00 98.12 109 GLN A CA 1
ATOM 893 C C . GLN A 1 109 ? -21.606 -2.495 38.626 1.00 98.12 109 GLN A C 1
ATOM 895 O O . GLN A 1 109 ? -22.333 -1.998 39.478 1.00 98.12 109 GLN A O 1
ATOM 900 N N . LYS A 1 110 ? -21.747 -3.764 38.234 1.00 98.12 110 LYS A N 1
ATOM 901 C CA . LYS A 1 110 ? -22.822 -4.635 38.729 1.00 98.12 110 LYS A CA 1
ATOM 902 C C . LYS A 1 110 ? -22.744 -4.909 40.237 1.00 98.12 110 LYS A C 1
ATOM 904 O O . LYS A 1 110 ? -23.748 -5.275 40.849 1.00 98.12 110 LYS A O 1
ATOM 909 N N . GLU A 1 111 ? -21.556 -4.870 40.826 1.00 97.81 111 GLU A N 1
ATOM 910 C CA . GLU A 1 111 ? -21.367 -4.994 42.274 1.00 97.81 111 GLU A CA 1
ATOM 911 C C . GLU A 1 111 ? -21.803 -3.713 42.990 1.00 97.81 111 GLU A C 1
ATOM 913 O O . GLU A 1 111 ? -22.681 -3.783 43.846 1.00 97.81 111 GLU A O 1
ATOM 918 N N . MET A 1 112 ? -21.340 -2.548 42.528 1.00 98.00 112 MET A N 1
ATOM 919 C CA . MET A 1 112 ? -21.785 -1.245 43.038 1.00 98.00 112 MET A CA 1
ATOM 920 C C . MET A 1 112 ? -23.306 -1.066 42.911 1.00 98.00 112 MET A C 1
ATOM 922 O O . MET A 1 112 ? -23.969 -0.642 43.850 1.00 98.00 112 MET A O 1
ATOM 926 N N . GLU A 1 113 ? -23.903 -1.458 41.782 1.00 98.06 113 GLU A N 1
ATOM 927 C CA . GLU A 1 113 ? -25.360 -1.428 41.595 1.00 98.06 113 GLU A CA 1
ATOM 928 C C . GLU A 1 113 ? -26.105 -2.318 42.597 1.00 98.06 113 GLU A C 1
ATOM 930 O O . GLU A 1 113 ? -27.224 -1.995 43.003 1.00 98.06 113 GLU A O 1
ATOM 935 N N . ARG A 1 114 ? -25.517 -3.455 42.989 1.00 98.12 114 ARG A N 1
ATOM 936 C CA . ARG A 1 114 ? -26.095 -4.339 44.009 1.00 98.12 114 ARG A CA 1
ATOM 937 C C . ARG A 1 114 ? -26.019 -3.704 45.392 1.00 98.12 114 ARG A C 1
ATOM 939 O O . ARG A 1 114 ? -27.019 -3.743 46.103 1.00 98.12 114 ARG A O 1
ATOM 946 N N . GLU A 1 115 ? -24.889 -3.098 45.739 1.00 98.00 115 GLU A N 1
ATOM 947 C CA . GLU A 1 115 ? -24.714 -2.378 47.006 1.00 98.00 115 GLU A CA 1
ATOM 948 C C . GLU A 1 115 ? -25.703 -1.215 47.128 1.00 98.00 115 GLU A C 1
ATOM 950 O O . GLU A 1 115 ? -26.441 -1.132 48.110 1.00 98.00 115 GLU A O 1
ATOM 955 N N . VAL A 1 116 ? -25.802 -0.377 46.091 1.00 98.31 116 VAL A N 1
ATOM 956 C CA . VAL A 1 116 ? -26.758 0.741 46.039 1.00 98.31 116 VAL A CA 1
ATOM 957 C C . VAL A 1 116 ? -28.197 0.238 46.159 1.00 98.31 116 VAL A C 1
ATOM 959 O O . VAL A 1 116 ? -29.010 0.830 46.868 1.00 98.31 116 VAL A O 1
ATOM 962 N N . ARG A 1 117 ? -28.536 -0.880 45.506 1.00 98.31 117 ARG A N 1
ATOM 963 C CA . ARG A 1 117 ? -29.877 -1.471 45.603 1.00 98.31 117 ARG A CA 1
ATOM 964 C C . ARG A 1 117 ? -30.205 -1.940 47.019 1.00 98.31 117 ARG A C 1
ATOM 966 O O . ARG A 1 117 ? -31.334 -1.733 47.460 1.00 98.31 117 ARG A O 1
ATOM 973 N N . GLU A 1 118 ? -29.257 -2.557 47.720 1.00 97.62 118 GLU A N 1
ATOM 974 C CA . GLU A 1 118 ? -29.475 -2.989 49.104 1.00 97.62 118 GLU A CA 1
ATOM 975 C C . GLU A 1 118 ? -29.624 -1.789 50.043 1.00 97.62 118 GLU A C 1
ATOM 977 O O . GLU A 1 118 ? -30.545 -1.767 50.857 1.00 97.62 118 GLU A O 1
ATOM 982 N N . GLN A 1 119 ? -28.799 -0.751 49.880 1.00 97.94 119 GLN A N 1
ATOM 983 C CA . GLN A 1 119 ? -28.934 0.492 50.645 1.00 97.94 119 GLN A CA 1
ATOM 984 C C . GLN A 1 119 ? -30.303 1.142 50.429 1.00 97.94 119 GLN A C 1
ATOM 986 O O . GLN A 1 119 ? -30.984 1.475 51.397 1.00 97.94 119 GLN A O 1
ATOM 991 N N . ASN A 1 120 ? -30.757 1.242 49.177 1.00 97.69 120 ASN A N 1
ATOM 992 C CA . ASN A 1 120 ? -32.086 1.763 48.863 1.00 97.69 120 ASN A CA 1
ATOM 993 C C . ASN A 1 120 ? -33.198 0.927 49.515 1.00 97.69 120 ASN A C 1
ATOM 995 O O . ASN A 1 120 ? -34.160 1.489 50.031 1.00 97.69 120 ASN A O 1
ATOM 999 N N . ARG A 1 121 ? -33.053 -0.406 49.558 1.00 97.88 121 ARG A N 1
ATOM 1000 C CA . ARG A 1 121 ? -34.012 -1.293 50.237 1.00 97.88 121 ARG A CA 1
ATOM 1001 C C . ARG A 1 121 ? -34.085 -1.014 51.739 1.00 97.88 121 ARG A C 1
ATOM 1003 O O . ARG A 1 121 ? -35.183 -0.968 52.292 1.00 97.88 121 ARG A O 1
ATOM 1010 N N . ILE A 1 122 ? -32.935 -0.846 52.394 1.00 97.56 122 ILE A N 1
ATOM 1011 C CA . ILE A 1 122 ? -32.860 -0.531 53.828 1.00 97.56 122 ILE A CA 1
ATOM 1012 C C . ILE A 1 122 ? -33.513 0.829 54.099 1.00 97.56 122 ILE A C 1
ATOM 1014 O O . ILE A 1 122 ? -34.401 0.915 54.947 1.00 97.56 122 ILE A O 1
ATOM 1018 N N . LEU A 1 123 ? -33.150 1.855 53.324 1.00 97.94 123 LEU A N 1
ATOM 1019 C CA . LEU A 1 123 ? -33.712 3.204 53.441 1.00 97.94 123 LEU A CA 1
ATOM 1020 C C . LEU A 1 123 ? -35.233 3.220 53.237 1.00 97.94 123 LEU A C 1
ATOM 1022 O O . LEU A 1 123 ? -35.947 3.891 53.980 1.00 97.94 123 LEU A O 1
ATOM 1026 N N . ASP A 1 124 ? -35.756 2.450 52.281 1.00 97.69 124 ASP A N 1
ATOM 1027 C CA . ASP A 1 124 ? -37.200 2.330 52.064 1.00 97.69 124 ASP A CA 1
ATOM 1028 C C . ASP A 1 124 ? -37.919 1.701 53.268 1.00 97.69 124 ASP A C 1
ATOM 1030 O O . ASP A 1 124 ? -39.007 2.148 53.648 1.00 97.69 124 ASP A O 1
ATOM 1034 N N . CYS A 1 125 ? -37.330 0.676 53.891 1.00 96.75 125 CYS A N 1
ATOM 1035 C CA . CYS A 1 125 ? -37.866 0.065 55.109 1.00 96.75 125 CYS A CA 1
ATOM 1036 C C . CYS A 1 12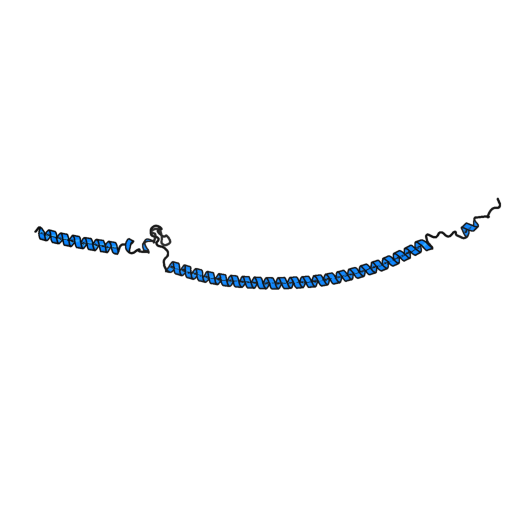5 ? -37.854 1.044 56.292 1.00 96.75 125 CYS A C 1
ATOM 1038 O O . CYS A 1 125 ? -38.850 1.150 57.010 1.00 96.75 125 CYS A O 1
ATOM 1040 N N . GLU A 1 126 ? -36.758 1.780 56.483 1.00 96.69 126 GLU A N 1
ATOM 1041 C CA . GLU A 1 126 ? -36.646 2.808 57.522 1.00 96.69 126 GLU A CA 1
ATOM 1042 C C . GLU A 1 126 ? -37.674 3.921 57.320 1.00 96.69 126 GLU A C 1
ATOM 1044 O O . GLU A 1 126 ? -38.382 4.279 58.264 1.00 96.69 126 GLU A O 1
ATOM 1049 N N . ARG A 1 127 ? -37.829 4.404 56.081 1.00 96.75 127 ARG A N 1
ATOM 1050 C CA . ARG A 1 127 ? -38.821 5.424 55.729 1.00 96.75 127 ARG A CA 1
ATOM 1051 C C . ARG A 1 127 ? -40.238 4.955 56.044 1.00 96.75 127 ARG A C 1
ATOM 1053 O O . ARG A 1 127 ? -40.996 5.699 56.659 1.00 96.75 127 ARG A O 1
ATOM 1060 N N . LYS A 1 128 ? -40.590 3.717 55.676 1.00 96.88 128 LYS A N 1
ATOM 1061 C CA . LYS A 1 128 ? -41.900 3.126 56.002 1.00 96.88 128 LYS A CA 1
ATOM 1062 C C . LYS A 1 128 ? -42.124 3.051 57.509 1.00 96.88 128 LYS A C 1
ATOM 1064 O O . LYS A 1 128 ? -43.171 3.474 57.985 1.00 96.88 128 LYS A O 1
ATOM 1069 N N . ARG A 1 129 ? -41.132 2.584 58.273 1.00 95.38 129 ARG A N 1
ATOM 1070 C CA . ARG A 1 129 ? -41.223 2.497 59.739 1.00 95.38 129 ARG A CA 1
ATOM 1071 C C . ARG A 1 129 ? -41.398 3.870 60.390 1.00 95.38 129 ARG A C 1
ATOM 1073 O O . ARG A 1 129 ? -42.202 4.005 61.309 1.00 95.38 129 ARG A O 1
ATOM 1080 N N . GLN A 1 130 ? -40.653 4.876 59.933 1.00 95.44 130 GLN A N 1
ATOM 1081 C CA . GLN A 1 130 ? -40.800 6.252 60.414 1.00 95.44 130 GLN A CA 1
ATOM 1082 C C . GLN A 1 130 ? -42.187 6.807 60.094 1.00 95.44 130 GLN A C 1
ATOM 1084 O O . GLN A 1 130 ? -42.817 7.400 60.964 1.00 95.44 130 GLN A O 1
ATOM 1089 N N . GLN A 1 131 ? -42.680 6.572 58.878 1.00 95.69 131 GLN A N 1
ATOM 1090 C CA . GLN A 1 131 ? -44.010 7.006 58.467 1.00 95.69 131 GLN A CA 1
ATOM 1091 C C . GLN A 1 131 ? -45.104 6.355 59.323 1.00 95.69 131 GLN A C 1
ATOM 1093 O O . GLN A 1 131 ? -45.957 7.055 59.857 1.00 95.69 131 GLN A O 1
ATOM 1098 N N . GLU A 1 132 ? -45.018 5.045 59.566 1.00 95.44 132 GLU A N 1
ATOM 1099 C CA . GLU A 1 132 ? -45.943 4.356 60.470 1.00 95.44 132 GLU A CA 1
ATOM 1100 C C . GLU A 1 132 ? -45.918 4.917 61.898 1.00 95.44 132 GLU A C 1
ATOM 1102 O O . GLU A 1 132 ? -46.963 4.995 62.543 1.00 95.44 132 GLU A O 1
ATOM 1107 N N . TYR A 1 133 ? -44.741 5.293 62.409 1.00 94.81 133 TYR A N 1
ATOM 1108 C CA . TYR A 1 133 ? -44.616 5.918 63.725 1.00 94.81 133 TYR A CA 1
ATOM 1109 C C . TYR A 1 133 ? -45.266 7.307 63.761 1.00 94.81 133 TYR A C 1
ATOM 1111 O O . TYR A 1 133 ? -46.013 7.605 64.695 1.00 94.81 133 TYR A O 1
ATOM 1119 N N . LEU A 1 134 ? -45.021 8.139 62.744 1.00 94.81 134 LEU A N 1
ATOM 1120 C CA . LEU A 1 134 ? -45.643 9.458 62.625 1.00 94.81 134 LEU A CA 1
ATOM 1121 C C . LEU A 1 134 ? -47.170 9.337 62.597 1.00 94.81 134 LEU A C 1
ATOM 1123 O O . LEU A 1 134 ? -47.842 9.979 63.403 1.00 94.81 134 LEU A O 1
ATOM 1127 N N . ASP A 1 135 ? -47.701 8.452 61.754 1.00 93.12 135 ASP A N 1
ATOM 1128 C CA . ASP A 1 135 ? -49.142 8.267 61.586 1.00 93.12 135 ASP A CA 1
ATOM 1129 C C . ASP A 1 135 ? -49.819 7.730 62.857 1.00 93.12 135 ASP A C 1
ATOM 1131 O O . ASP A 1 135 ? -50.893 8.205 63.220 1.00 93.12 135 ASP A O 1
ATOM 1135 N N . LYS A 1 136 ? -49.207 6.755 63.549 1.00 89.88 136 LYS A N 1
ATOM 1136 C CA . LYS A 1 136 ? -49.825 6.057 64.696 1.00 89.88 136 LYS A CA 1
ATOM 1137 C C . LYS A 1 136 ? -49.588 6.701 66.059 1.00 89.88 136 LYS A C 1
ATOM 1139 O O . LYS A 1 136 ? -50.341 6.398 66.977 1.00 89.88 136 LYS A O 1
ATOM 1144 N N . VAL A 1 137 ? -48.505 7.458 66.235 1.00 87.81 137 VAL A N 1
ATOM 1145 C CA . VAL A 1 137 ? -48.106 7.999 67.550 1.00 87.81 137 VAL A CA 1
ATOM 1146 C C . VAL A 1 137 ? -48.201 9.517 67.572 1.00 87.81 137 VAL A C 1
ATOM 1148 O O . VAL A 1 137 ? -48.698 10.081 68.542 1.00 87.81 137 VAL A O 1
ATOM 1151 N N . VAL A 1 138 ? -47.720 10.186 66.522 1.00 88.31 138 VAL A N 1
ATOM 1152 C CA . VAL A 1 138 ? -47.616 11.653 66.503 1.00 88.31 138 VAL A CA 1
ATOM 1153 C C . VAL A 1 138 ? -48.907 12.295 66.001 1.00 88.31 138 VAL A C 1
ATOM 1155 O O . VAL A 1 138 ? -49.3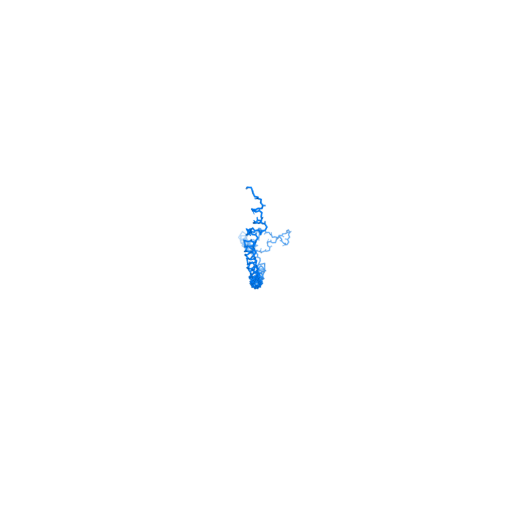81 13.261 66.593 1.00 88.31 138 VAL A O 1
ATOM 1158 N N . TYR A 1 139 ? -49.491 11.768 64.923 1.00 90.31 139 TYR A N 1
ATOM 1159 C CA . TYR A 1 139 ? -50.671 12.358 64.281 1.00 90.31 139 TYR A CA 1
ATOM 1160 C C . TYR A 1 139 ? -52.008 11.891 64.866 1.00 90.31 139 TYR A C 1
ATOM 1162 O O . TYR A 1 139 ? -53.047 12.494 64.591 1.00 90.31 139 TYR A O 1
ATOM 1170 N N . THR A 1 140 ? -52.011 10.879 65.732 1.00 84.69 140 THR A N 1
ATOM 1171 C CA . THR A 1 140 ? -53.187 10.507 66.525 1.00 84.69 140 THR A CA 1
ATOM 1172 C C . THR A 1 140 ? -53.299 11.397 67.757 1.00 84.69 140 THR A C 1
ATOM 1174 O O . THR A 1 140 ? -52.662 11.152 68.781 1.00 84.69 140 THR A O 1
ATOM 1177 N N . ASN A 1 141 ? -54.134 12.430 67.680 1.00 83.12 141 ASN A N 1
ATOM 1178 C CA . ASN A 1 141 ? -54.395 13.291 68.826 1.00 83.12 141 ASN A CA 1
ATOM 1179 C C . ASN A 1 141 ? -55.413 12.633 69.771 1.00 83.12 141 ASN A C 1
ATOM 1181 O O . ASN A 1 141 ? -56.616 12.636 69.503 1.00 83.12 141 ASN A O 1
ATOM 1185 N N . THR A 1 142 ? -54.935 12.057 70.872 1.00 83.00 142 THR A N 1
ATOM 1186 C CA . THR A 1 142 ? -55.799 11.548 71.941 1.00 83.00 142 THR A CA 1
ATOM 1187 C C . THR A 1 142 ? -55.954 12.606 73.034 1.00 83.00 142 THR A C 1
ATOM 1189 O O . THR A 1 142 ? -54.941 13.026 73.599 1.00 83.00 142 THR A O 1
ATOM 1192 N N . PRO A 1 143 ? -57.185 13.024 73.378 1.00 82.38 143 PRO A N 1
ATOM 1193 C CA . PRO A 1 143 ? -57.403 14.024 74.416 1.00 82.38 143 PRO A CA 1
ATOM 1194 C C . PRO A 1 143 ? -56.881 13.537 75.771 1.00 82.38 143 PRO A C 1
ATOM 1196 O O . PRO A 1 143 ? -57.215 12.448 76.241 1.00 82.38 143 PRO A O 1
ATOM 1199 N N . THR A 1 144 ? -56.056 14.362 76.411 1.00 87.44 144 THR A N 1
ATOM 1200 C CA . THR A 1 144 ? -55.460 14.068 77.718 1.00 87.44 144 THR A CA 1
ATOM 1201 C C . THR A 1 144 ? -56.535 14.039 78.806 1.00 87.44 144 THR A C 1
ATOM 1203 O O . THR A 1 144 ? -57.510 14.779 78.729 1.00 87.44 144 THR A O 1
ATOM 1206 N N . ALA A 1 145 ? -56.354 13.263 79.880 1.00 86.44 145 ALA A N 1
ATOM 1207 C CA . ALA A 1 145 ? -57.316 13.211 80.993 1.00 86.44 145 ALA A CA 1
ATOM 1208 C C . ALA A 1 145 ? -57.676 14.605 81.558 1.00 86.44 145 ALA A C 1
ATOM 1210 O O . ALA A 1 145 ? -58.829 14.859 81.902 1.00 86.44 145 ALA A O 1
ATOM 1211 N N . ALA A 1 146 ? -56.712 15.532 81.562 1.00 86.88 146 ALA A N 1
ATOM 1212 C CA . ALA A 1 146 ? -56.916 16.929 81.941 1.00 86.88 146 ALA A CA 1
ATOM 1213 C C . ALA A 1 146 ? -57.938 17.672 81.056 1.00 86.88 146 ALA A C 1
ATOM 1215 O O . ALA A 1 146 ? -58.620 18.560 81.549 1.00 86.88 146 ALA A O 1
ATOM 1216 N N . TYR A 1 147 ? -58.079 17.307 79.776 1.00 87.75 147 TYR A N 1
ATOM 1217 C CA . TYR A 1 147 ? -59.079 17.881 78.868 1.00 87.75 147 TYR A CA 1
ATOM 1218 C C . TYR A 1 147 ? -60.503 17.541 79.323 1.00 87.75 147 TYR A C 1
ATOM 1220 O O . TYR A 1 147 ? -61.350 18.421 79.430 1.00 87.75 147 TYR A O 1
ATOM 1228 N N . PHE A 1 148 ? -60.763 16.278 79.672 1.00 88.00 148 PHE A N 1
ATOM 1229 C CA . PHE A 1 148 ? -62.087 15.855 80.141 1.00 88.00 148 PHE A CA 1
ATOM 1230 C C . PHE A 1 148 ? -62.450 16.451 81.507 1.00 88.00 148 PHE A C 1
ATOM 1232 O O . PHE A 1 148 ? -63.616 16.745 81.751 1.00 88.00 148 PHE A O 1
ATOM 1239 N N . GLN A 1 149 ? -61.456 16.687 82.370 1.00 86.75 149 GLN A N 1
ATOM 1240 C CA . GLN A 1 149 ? -61.639 17.325 83.679 1.00 86.75 149 GLN A CA 1
ATOM 1241 C C . GLN A 1 149 ? -62.045 18.807 83.601 1.00 86.75 149 GLN A C 1
ATOM 1243 O O . GLN A 1 149 ? -62.438 19.368 84.617 1.00 86.75 149 GLN A O 1
ATOM 1248 N N . GLN A 1 150 ? -61.962 19.455 82.432 1.00 87.19 150 GLN A N 1
ATOM 1249 C CA . GLN A 1 150 ? -62.389 20.851 82.267 1.00 87.19 150 GLN A CA 1
ATOM 1250 C C . GLN A 1 150 ? -63.918 21.003 82.261 1.00 87.19 150 GLN A C 1
ATOM 1252 O O . GLN A 1 150 ? -64.437 22.049 82.660 1.00 87.19 150 GLN A O 1
ATOM 1257 N N . PHE A 1 151 ? -64.647 19.970 81.833 1.00 84.88 151 PHE A N 1
ATOM 1258 C CA . PHE A 1 151 ? -66.104 19.994 81.712 1.00 84.88 151 PHE A CA 1
ATOM 1259 C C . PHE A 1 151 ? -66.782 19.652 83.055 1.00 84.88 151 PHE A C 1
ATOM 1261 O O . PHE A 1 151 ? -66.255 18.870 83.839 1.00 84.88 151 PHE A O 1
ATOM 1268 N N . ASN A 1 152 ? -67.961 20.230 83.327 1.00 79.94 152 ASN A N 1
ATOM 1269 C CA . ASN A 1 152 ? -68.740 20.063 84.575 1.00 79.94 152 ASN A CA 1
ATOM 1270 C C . ASN A 1 152 ? -68.063 20.573 85.866 1.00 79.94 152 ASN A C 1
ATOM 1272 O O . ASN A 1 152 ? -68.393 20.130 86.964 1.00 79.94 152 ASN A O 1
ATOM 1276 N N . THR A 1 153 ? -67.134 21.522 85.754 1.00 79.44 153 THR A N 1
ATOM 1277 C CA . THR A 1 153 ? -66.424 22.120 86.901 1.00 79.44 153 THR A CA 1
ATOM 1278 C C . THR A 1 153 ? -67.184 23.266 87.579 1.00 79.44 153 THR A C 1
ATOM 1280 O O . THR A 1 153 ? -66.846 23.646 88.697 1.00 79.44 153 THR A O 1
ATOM 1283 N N . THR A 1 154 ? -68.221 23.818 86.937 1.00 78.38 154 THR A N 1
ATOM 1284 C CA . THR A 1 154 ? -69.042 24.926 87.462 1.00 78.38 154 THR A CA 1
ATOM 1285 C C . THR A 1 154 ? -70.532 24.650 87.232 1.00 78.38 154 THR A C 1
ATOM 1287 O O . THR A 1 154 ? -70.904 24.024 86.244 1.00 78.38 154 THR A O 1
ATOM 1290 N N . THR A 1 155 ? -71.390 25.070 88.165 1.00 74.00 155 THR A N 1
ATOM 1291 C CA . THR A 1 155 ? -72.804 24.655 88.300 1.00 74.00 155 THR A CA 1
ATOM 1292 C C . THR A 1 155 ? -73.827 25.572 87.602 1.00 74.00 155 THR A C 1
ATOM 1294 O O . THR A 1 155 ? -74.898 25.806 88.157 1.00 74.00 155 THR A O 1
ATOM 1297 N N . ARG A 1 156 ? -73.533 26.123 86.415 1.00 59.00 156 ARG A N 1
ATOM 1298 C CA . ARG A 1 156 ? -74.451 27.066 85.737 1.00 59.00 156 ARG A CA 1
ATOM 1299 C C . ARG A 1 156 ? -75.319 26.427 84.658 1.00 59.00 156 ARG A C 1
ATOM 1301 O O . ARG A 1 156 ? -74.747 25.737 83.790 1.00 59.00 156 ARG A O 1
#

Secondary structure (DSSP, 8-state):
-HHHHHHHHHHHHHHHHHHHHHHHHHSHHHHT-GGGGEETTEEEEE-GGG-----HHHHHHHHHHHHHHHHHHHHHHHHHHHHHHHHHHHHHHHHHHHHHHHHHHHHHHHHHHHHHHHHHHHHHHHHHHHHHHIIIIIS--PPPHHHHTTTT-S--

pLDDT: mean 92.86, std 6.75, range [59.0, 98.44]